Protein AF-A0A821AKT9-F1 (afdb_monomer)

Structure (mmCIF, N/CA/C/O backbone):
data_AF-A0A821AKT9-F1
#
_entry.id   AF-A0A821AKT9-F1
#
loop_
_atom_site.group_PDB
_atom_site.id
_atom_site.type_symbol
_atom_site.label_atom_id
_atom_site.label_alt_id
_atom_site.label_comp_id
_atom_site.label_asym_id
_atom_site.label_entity_id
_atom_site.label_seq_id
_atom_site.pdbx_PDB_ins_code
_atom_site.Cartn_x
_atom_site.Cartn_y
_atom_site.Cartn_z
_atom_site.occupancy
_atom_site.B_iso_or_equiv
_atom_site.auth_seq_id
_atom_site.auth_comp_id
_atom_site.auth_asym_id
_atom_site.auth_atom_id
_atom_site.pdbx_PDB_model_num
ATOM 1 N N . MET A 1 1 ? 16.264 5.091 0.251 1.00 90.56 1 MET A N 1
ATOM 2 C CA . MET A 1 1 ? 17.154 4.820 1.408 1.00 90.56 1 MET A CA 1
ATOM 3 C C . MET A 1 1 ? 16.994 3.354 1.795 1.00 90.56 1 MET A C 1
ATOM 5 O O . MET A 1 1 ? 16.266 3.063 2.732 1.00 90.56 1 MET A O 1
ATOM 9 N N . TYR A 1 2 ? 17.663 2.442 1.084 1.00 94.94 2 TYR A N 1
ATOM 10 C CA . TYR A 1 2 ? 17.436 0.991 1.222 1.00 94.94 2 TYR A CA 1
ATOM 11 C C . TYR A 1 2 ? 17.630 0.447 2.646 1.00 94.94 2 TYR A C 1
ATOM 13 O O . TYR A 1 2 ? 17.000 -0.518 3.038 1.00 94.94 2 TYR A O 1
ATOM 21 N N . ARG A 1 3 ? 18.430 1.124 3.482 1.00 96.75 3 ARG A N 1
ATOM 22 C CA . ARG A 1 3 ? 18.604 0.768 4.902 1.00 96.75 3 ARG A CA 1
ATOM 23 C C . ARG A 1 3 ? 17.294 0.741 5.710 1.00 96.75 3 ARG A C 1
ATOM 25 O O . ARG A 1 3 ? 17.256 0.072 6.733 1.00 96.75 3 ARG A O 1
ATOM 32 N N . PHE A 1 4 ? 16.281 1.512 5.312 1.00 95.50 4 PHE A N 1
ATOM 33 C CA . PHE A 1 4 ? 14.998 1.624 6.023 1.00 95.50 4 PHE A CA 1
ATOM 34 C C . PHE A 1 4 ? 13.855 0.906 5.309 1.00 95.50 4 PHE A C 1
ATOM 36 O O . PHE A 1 4 ? 12.691 1.132 5.638 1.00 95.50 4 PHE A O 1
ATOM 43 N N . GLU A 1 5 ? 14.173 0.103 4.299 1.00 93.94 5 GLU A N 1
ATOM 44 C CA . GLU A 1 5 ? 13.179 -0.743 3.663 1.00 93.9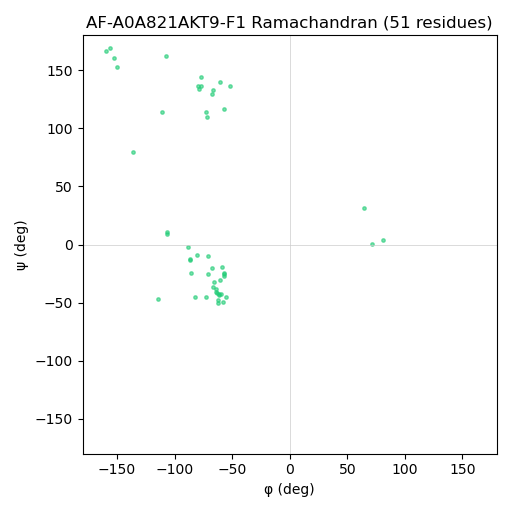4 5 GLU A CA 1
ATOM 45 C C . GLU A 1 5 ? 12.586 -1.709 4.694 1.00 93.94 5 GLU A C 1
ATOM 47 O O . GLU A 1 5 ? 13.279 -2.177 5.599 1.00 93.94 5 GLU A O 1
ATOM 52 N N . SER A 1 6 ? 11.275 -1.927 4.620 1.00 89.94 6 SER A N 1
ATOM 53 C CA . SER A 1 6 ? 10.588 -2.776 5.584 1.00 89.94 6 SER A CA 1
ATOM 54 C C . SER A 1 6 ? 10.843 -4.246 5.270 1.00 89.94 6 SER A C 1
ATOM 56 O O . SER A 1 6 ? 10.689 -4.663 4.129 1.00 89.94 6 SER A O 1
ATOM 58 N N . ASP A 1 7 ? 11.116 -5.048 6.299 1.00 92.94 7 ASP A N 1
ATOM 59 C CA . ASP A 1 7 ? 11.136 -6.512 6.176 1.00 92.94 7 ASP A CA 1
ATOM 60 C C . ASP A 1 7 ? 9.724 -7.110 5.992 1.00 92.94 7 ASP A C 1
ATOM 62 O O . ASP A 1 7 ? 9.569 -8.303 5.727 1.00 92.94 7 ASP A O 1
ATOM 66 N N . ILE A 1 8 ? 8.674 -6.299 6.172 1.00 93.88 8 ILE A N 1
ATOM 67 C CA . ILE A 1 8 ? 7.286 -6.714 5.970 1.00 93.88 8 ILE A CA 1
ATOM 68 C C . ILE A 1 8 ? 6.979 -6.685 4.474 1.00 93.88 8 ILE A C 1
ATOM 70 O O . ILE A 1 8 ? 7.298 -5.727 3.774 1.00 93.88 8 ILE A O 1
ATOM 74 N N . GLU A 1 9 ? 6.290 -7.719 3.995 1.00 95.94 9 GLU A N 1
ATOM 75 C CA . GLU A 1 9 ? 5.785 -7.754 2.627 1.00 95.94 9 GLU A CA 1
ATOM 76 C C . GLU A 1 9 ? 4.874 -6.545 2.352 1.00 95.94 9 GLU A C 1
ATOM 78 O O . GLU A 1 9 ? 3.807 -6.383 2.947 1.00 95.94 9 GLU A O 1
ATOM 83 N N . MET A 1 10 ? 5.283 -5.688 1.419 1.00 96.88 10 MET A N 1
ATOM 84 C CA . MET A 1 10 ? 4.460 -4.564 0.990 1.00 96.88 10 MET A CA 1
ATOM 85 C C . MET A 1 10 ? 3.284 -5.091 0.169 1.00 96.88 10 MET A C 1
ATOM 87 O O . MET A 1 10 ? 3.458 -5.589 -0.938 1.00 96.88 10 MET A O 1
ATOM 91 N N . ARG A 1 11 ? 2.081 -5.014 0.743 1.00 97.94 11 ARG A N 1
ATOM 92 C CA . ARG A 1 11 ? 0.803 -5.291 0.079 1.00 97.94 11 ARG A CA 1
ATOM 93 C C . ARG A 1 11 ? -0.350 -4.652 0.837 1.00 97.94 11 ARG A C 1
ATOM 95 O O . ARG A 1 11 ? -0.210 -4.262 1.994 1.00 97.94 11 ARG A O 1
ATOM 102 N N . ALA A 1 12 ? -1.523 -4.591 0.216 1.00 98.19 12 ALA A N 1
ATOM 103 C CA . ALA A 1 12 ? -2.740 -4.262 0.947 1.00 98.19 12 ALA A CA 1
ATOM 104 C C . ALA A 1 12 ? -3.099 -5.393 1.932 1.00 98.19 12 ALA A C 1
ATOM 106 O O . ALA A 1 12 ? -3.177 -6.571 1.563 1.00 98.19 12 ALA A O 1
ATOM 107 N N . TYR A 1 13 ? -3.341 -5.023 3.184 1.00 98.06 13 TYR A N 1
ATOM 108 C CA . TYR A 1 13 ? -3.872 -5.888 4.233 1.00 98.06 13 TYR A CA 1
ATOM 109 C C . TYR A 1 13 ? -5.334 -5.509 4.523 1.00 98.06 13 TYR A C 1
ATOM 111 O O . TYR A 1 13 ? -5.785 -4.423 4.141 1.00 98.06 13 TYR A O 1
ATOM 119 N N . PRO A 1 14 ? -6.120 -6.377 5.180 1.00 98.19 14 PRO A N 1
ATOM 120 C CA . PRO A 1 14 ? -7.426 -5.995 5.703 1.00 98.19 14 PRO A CA 1
ATOM 121 C C . PRO A 1 14 ? -7.344 -4.729 6.570 1.00 98.19 14 PRO A C 1
ATOM 123 O O . PRO A 1 14 ? -6.460 -4.591 7.411 1.00 98.19 14 PRO A O 1
ATOM 126 N N . ILE A 1 15 ? -8.293 -3.800 6.400 1.00 97.75 15 ILE A N 1
ATOM 127 C CA . ILE A 1 15 ? -8.234 -2.456 7.010 1.00 97.75 15 ILE A CA 1
ATOM 128 C C . ILE A 1 15 ? -8.099 -2.462 8.547 1.00 97.75 15 ILE A C 1
ATOM 130 O O . ILE A 1 15 ? -7.578 -1.509 9.116 1.00 97.75 15 ILE A O 1
ATOM 134 N N . GLY A 1 16 ? -8.551 -3.530 9.215 1.00 97.62 16 GLY A N 1
ATOM 135 C CA . GLY A 1 16 ? -8.459 -3.695 10.669 1.00 97.62 16 GLY A CA 1
ATOM 136 C C . GLY A 1 16 ? -7.099 -4.173 11.190 1.00 97.62 16 GLY A C 1
ATOM 137 O O . GLY A 1 16 ? -6.905 -4.177 12.400 1.00 97.62 16 GLY A O 1
ATOM 138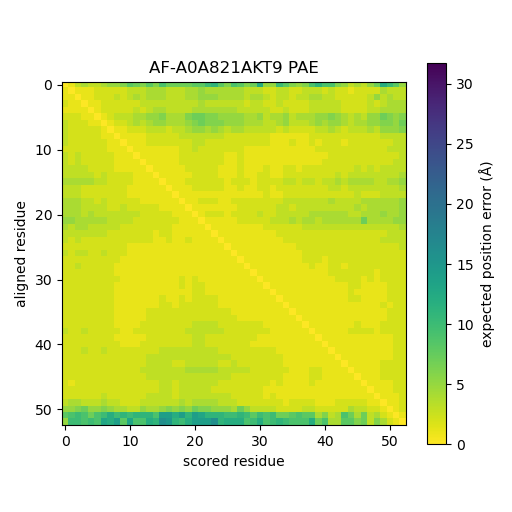 N N . GLU A 1 17 ? -6.170 -4.571 10.316 1.00 97.81 17 GLU A N 1
ATOM 139 C CA . GLU A 1 17 ? -4.822 -5.022 10.706 1.00 97.81 17 GLU A CA 1
ATOM 140 C C . GLU A 1 17 ? -3.828 -3.859 10.845 1.00 97.81 17 GLU A C 1
ATOM 142 O O . GLU A 1 17 ? -2.744 -4.012 11.405 1.00 97.81 17 GLU A O 1
ATOM 147 N N . TYR A 1 18 ? -4.201 -2.669 10.376 1.00 97.38 18 TYR A N 1
ATOM 148 C CA . TYR A 1 18 ? -3.373 -1.476 10.485 1.00 97.38 18 TYR A CA 1
ATOM 149 C C . TYR A 1 18 ? -3.462 -0.868 11.886 1.00 97.38 18 TYR A C 1
ATOM 151 O O . TYR A 1 18 ? -4.546 -0.621 12.409 1.00 97.38 18 TYR A O 1
ATOM 159 N N . SER A 1 19 ? -2.318 -0.513 12.470 1.00 97.19 19 SER A N 1
ATOM 160 C CA . SER A 1 19 ? -2.303 0.322 13.674 1.00 97.19 19 SER A CA 1
ATOM 161 C C . SER A 1 19 ? -2.675 1.761 13.310 1.00 97.19 19 SER A C 1
ATOM 163 O O . SER A 1 19 ? -1.960 2.431 12.562 1.00 97.19 19 SER A O 1
ATOM 165 N N . HIS A 1 20 ? -3.816 2.247 13.802 1.00 97.75 20 HIS A N 1
ATOM 166 C CA . HIS A 1 20 ? -4.365 3.541 13.397 1.00 97.75 20 HIS A CA 1
ATOM 167 C C . HIS A 1 20 ? -5.176 4.225 14.506 1.00 97.75 20 HIS A C 1
ATOM 169 O O . HIS A 1 20 ? -5.822 3.580 15.330 1.00 97.75 20 HIS A O 1
ATOM 175 N N . LYS A 1 21 ? -5.234 5.563 14.477 1.00 97.44 21 LYS A N 1
ATOM 176 C CA . LYS A 1 21 ? -6.079 6.353 15.397 1.00 97.44 21 LYS A CA 1
ATOM 177 C C . LYS A 1 21 ? -7.518 6.530 14.903 1.00 97.44 21 LYS A C 1
ATOM 179 O O . LYS A 1 21 ? -8.419 6.753 15.701 1.00 97.44 21 LYS A O 1
ATOM 184 N N . CYS A 1 22 ? -7.740 6.446 13.592 1.00 97.62 22 CYS A N 1
ATOM 185 C CA . CYS A 1 22 ? -9.063 6.518 12.979 1.00 97.62 22 CYS A CA 1
ATOM 186 C C . CYS A 1 22 ? -9.089 5.743 11.654 1.00 97.62 22 CYS A C 1
ATOM 188 O O . CYS A 1 22 ? -8.048 5.507 11.038 1.00 97.62 22 CYS A O 1
ATOM 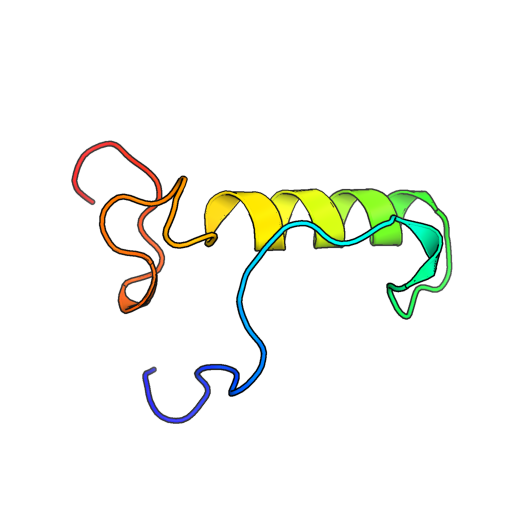190 N N . LYS A 1 23 ? -10.291 5.382 11.188 1.00 97.56 23 LYS A N 1
ATOM 191 C CA . LYS A 1 23 ? -10.479 4.573 9.969 1.00 97.56 23 LYS A CA 1
ATOM 192 C C . LYS A 1 23 ? -9.928 5.238 8.703 1.00 97.56 23 LYS A C 1
ATOM 194 O O . LYS A 1 23 ? -9.476 4.547 7.801 1.00 97.56 23 LYS A O 1
ATOM 199 N N . ALA A 1 24 ? -9.936 6.571 8.644 1.00 98.31 24 ALA A N 1
ATOM 200 C CA . ALA A 1 24 ? -9.386 7.302 7.505 1.00 98.31 24 ALA A CA 1
ATOM 201 C C . ALA A 1 24 ? -7.869 7.081 7.366 1.00 98.31 24 ALA A C 1
ATOM 203 O O . ALA A 1 24 ? -7.387 6.844 6.263 1.00 98.31 24 ALA A O 1
ATOM 204 N N . VAL A 1 25 ? -7.130 7.077 8.484 1.00 98.44 25 VAL A N 1
ATOM 205 C CA . VAL A 1 25 ? -5.685 6.784 8.489 1.00 98.44 25 VAL A CA 1
ATOM 206 C C . VAL A 1 25 ? -5.421 5.354 8.023 1.00 98.44 25 VAL A C 1
ATOM 208 O O . VAL A 1 25 ? -4.532 5.143 7.207 1.00 98.44 25 VAL A O 1
ATOM 211 N N . ALA A 1 26 ? -6.229 4.390 8.474 1.00 98.44 26 ALA A N 1
ATOM 212 C CA . ALA A 1 26 ? -6.158 3.006 8.004 1.00 98.44 26 ALA A CA 1
ATOM 213 C C . ALA A 1 26 ? -6.298 2.906 6.478 1.00 98.44 26 ALA A C 1
ATOM 215 O O . ALA A 1 26 ? -5.516 2.226 5.823 1.00 98.44 26 ALA A O 1
ATOM 216 N N . GLY A 1 27 ? -7.269 3.631 5.912 1.00 98.50 27 GLY A N 1
ATOM 217 C CA . GLY A 1 27 ? -7.485 3.689 4.468 1.00 98.50 27 GLY A CA 1
ATOM 218 C C . GLY A 1 27 ? -6.283 4.262 3.718 1.00 98.50 27 GLY A C 1
ATOM 219 O O . GLY A 1 27 ? -5.873 3.696 2.711 1.00 98.50 27 GLY A O 1
ATOM 220 N N . ILE A 1 28 ? -5.673 5.335 4.227 1.00 98.38 28 ILE A N 1
ATOM 221 C CA . ILE A 1 28 ? -4.461 5.916 3.626 1.00 98.38 28 ILE A CA 1
ATOM 222 C C . ILE A 1 28 ? -3.305 4.907 3.652 1.00 98.38 28 ILE A C 1
ATOM 224 O O . ILE A 1 28 ? -2.671 4.692 2.623 1.00 98.38 28 ILE A O 1
ATOM 228 N N . LEU A 1 29 ? -3.054 4.260 4.796 1.00 98.19 29 LEU A N 1
ATOM 229 C CA . LEU A 1 29 ? -1.994 3.253 4.931 1.00 98.19 29 LEU A CA 1
ATOM 230 C C . LEU A 1 29 ? -2.202 2.075 3.974 1.00 98.19 29 LEU A C 1
ATOM 232 O O . LEU A 1 29 ? -1.255 1.648 3.315 1.00 98.19 29 LEU A O 1
ATOM 236 N N . LEU A 1 30 ? -3.444 1.602 3.848 1.00 98.50 30 LEU A N 1
ATOM 237 C CA . LEU A 1 30 ? -3.816 0.551 2.905 1.00 98.50 30 LEU A CA 1
ATOM 238 C C . LEU A 1 30 ? -3.483 0.946 1.467 1.00 98.50 30 LEU A C 1
ATOM 240 O O . LEU A 1 30 ? -2.831 0.179 0.7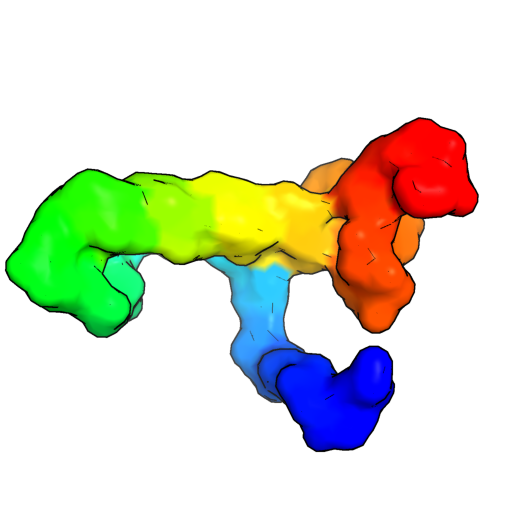60 1.00 98.50 30 LEU A O 1
ATOM 244 N N . MET A 1 31 ? -3.879 2.149 1.046 1.00 98.50 31 MET A N 1
ATOM 245 C CA . MET A 1 31 ? -3.613 2.620 -0.315 1.00 98.50 31 MET A CA 1
ATOM 246 C C . MET A 1 31 ? -2.117 2.829 -0.581 1.00 98.50 31 MET A C 1
ATOM 248 O O . MET A 1 31 ? -1.648 2.511 -1.672 1.00 98.50 31 MET A O 1
ATOM 252 N N . ILE A 1 32 ? -1.353 3.304 0.410 1.00 97.94 32 ILE A N 1
ATOM 253 C CA . ILE A 1 32 ? 0.108 3.441 0.300 1.00 97.94 32 ILE A CA 1
ATOM 254 C C . ILE A 1 32 ? 0.761 2.072 0.102 1.00 97.94 32 ILE A C 1
ATOM 256 O O . ILE A 1 32 ? 1.538 1.899 -0.835 1.00 97.94 32 ILE A O 1
ATOM 260 N N . MET A 1 33 ? 0.432 1.087 0.944 1.00 98.06 33 MET A N 1
ATOM 261 C CA . MET A 1 33 ? 1.019 -0.249 0.818 1.00 98.06 33 MET A CA 1
ATOM 262 C C . MET A 1 33 ? 0.591 -0.954 -0.471 1.00 98.06 33 MET A C 1
ATOM 264 O O . MET A 1 33 ? 1.387 -1.685 -1.049 1.00 98.06 33 MET A O 1
ATOM 268 N N . ASN A 1 34 ? -0.626 -0.700 -0.961 1.00 98.38 34 ASN A N 1
ATOM 269 C CA . ASN A 1 34 ? -1.076 -1.195 -2.260 1.00 98.38 34 ASN A CA 1
ATOM 270 C C . ASN A 1 34 ? -0.218 -0.664 -3.420 1.00 98.38 34 ASN A C 1
ATOM 272 O O . ASN A 1 34 ? 0.134 -1.421 -4.317 1.00 98.38 34 ASN A O 1
ATOM 276 N N . ASN A 1 35 ? 0.131 0.625 -3.406 1.00 98.31 35 ASN A N 1
ATOM 277 C CA . ASN A 1 35 ? 0.944 1.229 -4.465 1.00 98.31 35 ASN A CA 1
ATOM 278 C C . ASN A 1 35 ? 2.385 0.706 -4.511 1.00 98.31 35 ASN A C 1
ATOM 280 O O . ASN A 1 35 ? 3.038 0.861 -5.539 1.00 98.31 35 ASN A O 1
ATOM 284 N N . LEU A 1 36 ? 2.876 0.119 -3.418 1.00 97.75 36 LEU A N 1
ATOM 285 C CA . LEU A 1 36 ? 4.223 -0.449 -3.308 1.00 97.75 36 LEU A CA 1
ATOM 286 C C . LEU A 1 36 ? 4.218 -1.985 -3.317 1.00 97.75 36 LEU A C 1
ATOM 288 O O . LEU A 1 36 ? 5.248 -2.610 -3.078 1.00 97.75 36 LEU A O 1
ATOM 292 N N . ASP A 1 37 ? 3.071 -2.605 -3.599 1.00 98.06 37 ASP A N 1
ATOM 293 C CA . ASP A 1 37 ? 2.972 -4.052 -3.764 1.00 98.06 37 ASP A CA 1
ATOM 294 C C . ASP A 1 37 ? 3.745 -4.499 -5.005 1.00 98.06 37 ASP A C 1
ATOM 296 O O . ASP A 1 37 ? 3.566 -3.930 -6.079 1.00 98.06 37 AS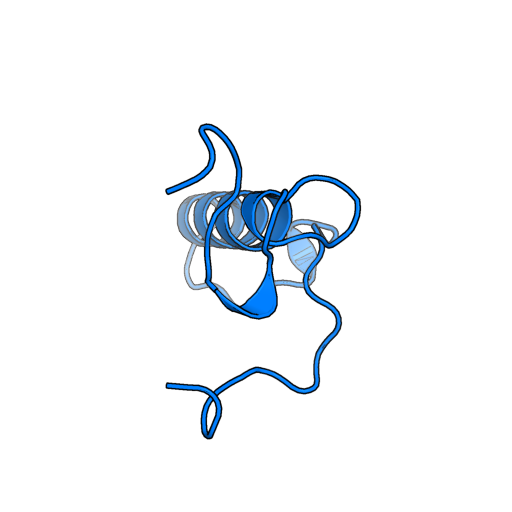P A O 1
ATOM 300 N N . LYS A 1 38 ? 4.567 -5.551 -4.892 1.00 96.81 38 LYS A N 1
ATOM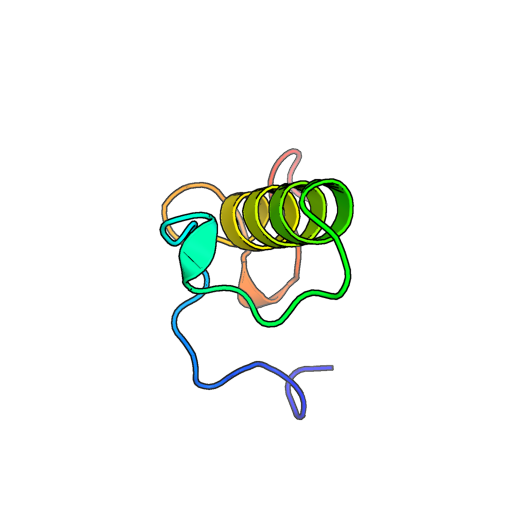 301 C CA . LYS A 1 38 ? 5.368 -6.094 -6.010 1.00 96.81 38 LYS A CA 1
ATOM 302 C C . LYS A 1 38 ? 4.522 -6.555 -7.202 1.00 96.81 38 LYS A C 1
ATOM 304 O O . LYS A 1 38 ? 5.038 -6.710 -8.303 1.00 96.81 38 LYS A O 1
ATOM 309 N N . ARG A 1 39 ? 3.225 -6.795 -6.993 1.00 97.94 39 ARG A N 1
ATOM 310 C CA . ARG A 1 39 ? 2.257 -7.154 -8.044 1.00 97.94 39 ARG A CA 1
ATOM 311 C C . ARG A 1 39 ? 1.647 -5.933 -8.737 1.00 97.94 39 ARG A C 1
ATOM 313 O O . ARG A 1 39 ? 0.984 -6.099 -9.757 1.00 97.94 39 ARG A O 1
ATOM 320 N N . VAL A 1 40 ? 1.820 -4.740 -8.167 1.00 97.94 40 VAL A N 1
ATOM 321 C CA . VAL A 1 40 ? 1.221 -3.477 -8.627 1.00 97.94 40 VAL A CA 1
ATOM 322 C C . VAL A 1 40 ? 2.292 -2.503 -9.118 1.00 97.94 40 VAL A C 1
ATOM 324 O O . VAL A 1 40 ? 2.131 -1.911 -10.182 1.00 97.94 40 VAL A O 1
ATOM 327 N N . ALA A 1 41 ? 3.370 -2.331 -8.355 1.00 98.12 41 ALA A N 1
ATOM 328 C CA . ALA A 1 41 ? 4.449 -1.405 -8.653 1.00 98.12 41 ALA A CA 1
ATOM 329 C C . ALA A 1 41 ? 5.398 -1.934 -9.735 1.00 98.12 41 ALA A C 1
ATOM 331 O O . ALA A 1 41 ? 5.714 -3.121 -9.768 1.00 98.12 41 ALA A O 1
ATOM 332 N N . GLN A 1 42 ? 5.897 -1.033 -10.584 1.00 97.75 42 GLN A N 1
ATOM 333 C CA . GLN A 1 42 ? 6.933 -1.346 -11.574 1.00 97.75 42 GLN A CA 1
ATOM 334 C C . GLN A 1 42 ? 8.308 -1.544 -10.926 1.00 97.75 42 GLN A C 1
ATOM 336 O O . GLN A 1 42 ? 8.997 -2.505 -11.259 1.00 97.75 42 GLN A O 1
ATOM 341 N N . PHE A 1 43 ? 8.680 -0.656 -9.999 1.00 96.94 43 PHE A N 1
ATOM 342 C CA . PHE A 1 43 ? 9.948 -0.690 -9.265 1.00 96.94 43 PHE A CA 1
ATOM 343 C C . PHE A 1 43 ? 9.671 -0.404 -7.771 1.00 96.94 43 PHE A C 1
ATOM 345 O O . PHE A 1 43 ? 9.757 0.742 -7.323 1.00 96.94 43 PHE A O 1
ATOM 352 N N . PRO A 1 44 ? 9.201 -1.413 -7.008 1.00 95.19 44 PRO A N 1
ATOM 353 C CA . PRO A 1 44 ? 8.733 -1.237 -5.628 1.00 95.19 44 PRO A CA 1
ATOM 354 C C . PRO A 1 44 ? 9.837 -0.784 -4.664 1.00 95.19 44 PRO A C 1
ATOM 356 O O . PRO A 1 44 ? 9.579 0.071 -3.815 1.00 95.19 44 PRO A O 1
ATOM 359 N N . ASP A 1 45 ? 11.055 -1.301 -4.826 1.00 94.94 45 ASP A N 1
ATOM 360 C CA . ASP A 1 45 ? 12.199 -1.006 -3.952 1.00 94.94 45 ASP A CA 1
ATOM 361 C C . ASP A 1 45 ? 12.692 0.448 -4.179 1.00 94.94 45 ASP A C 1
ATOM 363 O O . ASP A 1 45 ? 13.215 1.115 -3.279 1.00 94.94 45 ASP A O 1
ATOM 367 N N . GLU A 1 46 ? 12.432 0.989 -5.372 1.00 96.44 46 GLU A N 1
ATOM 368 C CA . GLU A 1 46 ? 12.672 2.370 -5.797 1.00 96.44 46 GLU A CA 1
ATOM 369 C C . GLU A 1 46 ? 11.499 3.319 -5.496 1.00 96.44 46 GLU A C 1
ATOM 371 O O . GLU A 1 46 ? 11.614 4.524 -5.728 1.00 96.44 46 GLU A O 1
ATOM 376 N N . LEU A 1 47 ? 10.395 2.807 -4.940 1.00 96.19 47 LEU A N 1
ATOM 377 C CA . LEU A 1 47 ? 9.160 3.547 -4.657 1.00 96.19 47 LEU A CA 1
ATOM 378 C C . LEU A 1 47 ? 8.430 4.076 -5.910 1.00 96.19 47 LEU A C 1
ATOM 380 O O . LEU A 1 47 ? 7.739 5.095 -5.838 1.00 96.19 47 LEU A O 1
ATOM 384 N N . VAL A 1 48 ? 8.535 3.368 -7.040 1.00 97.50 48 VAL A N 1
ATOM 385 C CA . VAL A 1 48 ? 7.902 3.738 -8.319 1.00 97.50 48 VAL A CA 1
ATOM 386 C C . VAL A 1 48 ? 6.783 2.762 -8.678 1.00 97.50 48 VAL A C 1
ATOM 388 O O . VAL A 1 48 ? 7.016 1.594 -9.003 1.00 97.50 48 VAL A O 1
ATOM 391 N N . THR A 1 49 ? 5.539 3.249 -8.686 1.00 97.56 49 THR A N 1
ATOM 392 C CA . THR A 1 49 ? 4.378 2.411 -9.025 1.00 97.56 49 THR A CA 1
ATOM 393 C C . THR A 1 49 ? 4.178 2.272 -10.534 1.00 97.56 49 THR A C 1
ATOM 395 O O . THR A 1 49 ? 3.937 1.173 -11.022 1.00 97.56 49 THR A O 1
ATOM 398 N N . TYR A 1 50 ? 4.269 3.365 -11.292 1.00 96.94 50 TYR A N 1
ATOM 399 C CA . TYR A 1 50 ? 4.042 3.380 -12.740 1.00 96.94 50 TYR A CA 1
ATOM 400 C C . TYR A 1 50 ? 4.766 4.554 -13.401 1.00 96.94 50 TYR A C 1
ATOM 402 O O . TYR A 1 50 ? 5.209 5.474 -12.728 1.00 96.94 50 TYR A O 1
ATOM 410 N N . GLY A 1 51 ? 4.827 4.555 -14.736 1.00 95.50 51 GLY A N 1
ATOM 411 C CA . GLY A 1 51 ? 5.394 5.669 -15.507 1.00 95.50 51 GLY A CA 1
ATOM 4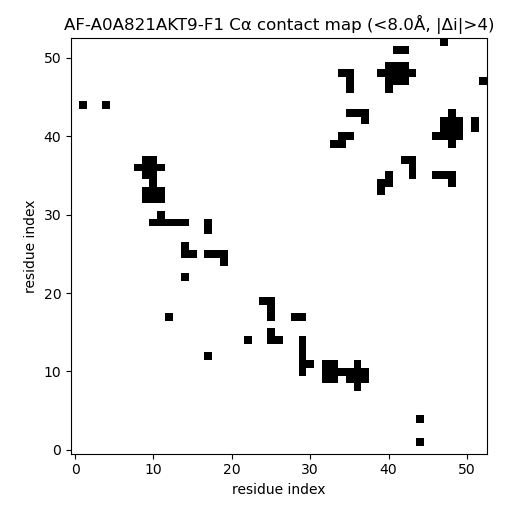12 C C . GLY A 1 51 ? 6.920 5.656 -15.599 1.00 95.50 51 GLY A C 1
ATOM 413 O O . GLY A 1 51 ? 7.492 6.558 -16.207 1.00 95.50 51 GLY A O 1
ATOM 414 N N . GLY A 1 52 ? 7.564 4.621 -15.053 1.00 90.81 52 GLY A N 1
ATOM 415 C CA . GLY A 1 52 ? 9.005 4.408 -15.130 1.00 90.81 52 GLY A CA 1
ATOM 416 C C . GLY A 1 52 ? 9.867 5.354 -14.290 1.00 90.81 52 GLY A C 1
ATOM 417 O O . GLY A 1 52 ? 11.081 5.194 -14.342 1.00 90.81 52 GLY A O 1
ATOM 418 N N . ASN A 1 53 ? 9.273 6.301 -13.547 1.00 81.69 53 ASN A N 1
ATOM 419 C CA . ASN A 1 53 ? 9.949 7.252 -12.653 1.00 81.69 53 ASN A CA 1
ATOM 420 C C . ASN A 1 53 ? 9.092 7.577 -11.429 1.00 81.69 53 ASN A C 1
ATOM 422 O O . ASN A 1 53 ? 7.860 7.719 -11.608 1.00 81.69 53 ASN A O 1
#

Foldseek 3Di:
DLVPDDPDQQAQDPLVVDDDPDSVVSVVSNVQSHQLHPVQAPCNSVVGRDDPD

Radius of gyration: 11.82 Å; Cα contacts (8 Å, |Δi|>4): 61; chains: 1; bounding box: 29×15×31 Å

Solvent-accessible surface area (backbone atoms only — not comparable to full-atom values): 3284 Å² total; per-residue (Å²): 117,77,92,70,60,70,94,62,84,51,42,63,63,65,66,84,77,51,92,60,94,46,72,68,55,22,52,52,52,32,54,54,26,36,47,36,10,75,92,61,13,74,39,38,95,77,73,22,38,57,91,92,99

pLDDT: mean 96.52, std 2.89, range [81.69, 98.5]

Nearest PDB structures (foldseek):
  6uek-assembly1_B  TM=9.523E-01  e=6.099E-04  Trypanosoma cruzi
  6uek-assembly2_D  TM=9.547E-01  e=6.099E-04  Trypanosoma cruzi
  6uek-assembly2_C  TM=9.888E-01  e=1.121E-03  Trypanosoma cruzi
  6uek-assembly1_A  TM=9.561E-01  e=1.121E-03  Trypanosoma cruzi

Mean predicted aligned error: 2.39 Å

Sequence (53 aa):
MYRFESDIEMRAYPIGEYSHKCKAVAGILLMIMNNLDKRVAQFPDELVTYGGN

Secondary structure (DSSP, 8-state):
-GGG--SS--S---GGGS--SSHHHHHHHHHHHHHT-TTT-SBTTTTB-STT-

=== Feature glossary ===
Feature key, reading from the visual/contextual features back to the raw sequence:

Rendered structure images. Structure images are PyMOL renders from six orthogonal camera directions. Cartoon representation draws helices as coils and strands as arrows; sticks shows the backbone as bonds; surface shows the solvent-excluded envelope. Rainbow coloring maps sequence position to hue (blue→red, N→C); chain coloring assigns a distinct color per polypeptide.

Contact-map, Ramachandran, and PAE plots. Three diagnostic plots accompany the record. The Cα contact map visualizes the tertiary structure as a 2D adjacency matrix (8 Å cutoff, sequence-local contacts suppressed). The Ramachandran plot shows the distribution of backbone (φ, ψ) torsions, with points in the α and β basins reflecting secondary structure content. The PAE plot shows AlphaFold's inter-residue confidence as a color matrix.

InterPro / GO / CATH / organism. The annotation block draws on four external resources. InterPro: which protein families and domains the sequence belongs to. GO: standardized terms for what the protein does, what process it participates in, and where in the cell it acts. CATH: which structural fold it has in the CATH hierarchy. Organism: the species of origin.

Nearest PDB structures. Structural nearest neighbors (via Foldseek easy-search vs the PDB). Reported per hit: target PDB id, E-value, and alignment TM-score. A TM-score above ~0.5 is the conventional threshold for 'same fold'.

Predicted aligned error. Predicted aligned error is AlphaFold's pairwise confidence. Unlike pLDDT (per-residue), PAE is per-residue-pair and captures whether two parts of the structure are correctly placed relative to each other. Units are ångströms of expected positional error.

Solvent-accessible surface area. SASA measures how much of the protein is reachable by solvent. It is computed by rolling a water-sized probe over the atomic surface and summing the exposed area (Å²). Per-residue SASA distinguishes core (buried, low SASA) from surface (exposed, high SASA) residues; total SASA is a whole-molecule size measure.

B-factor. Crystallographic B-factors measure how much each atom's electron density is smeared out, in Å². They rise in mobile loops and surface residues and fall in the buried interior. In AlphaFold models this column is repurposed to hold pLDDT instead.

pLDDT. For AlphaFold models, the B-factor field carries pLDDT — the model's own estimate of local accuracy on a 0–100 scale. Regions with pLDDT<50 should be treated as essentially unmodeled; they often correspond to intrinsically disordered segments.

Backbone torsions (φ/ψ). φ (phi) and ψ (psi) are the two rotatable backbone dihedrals per residue: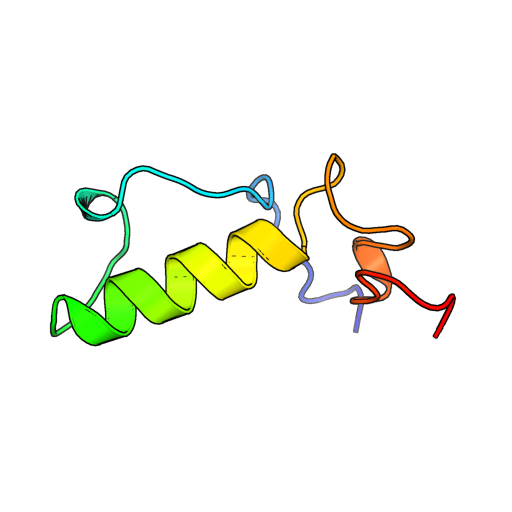 φ is the C(i-1)–N–Cα–C torsion, ψ is the N–Cα–C–N(i+1) torsion, both in degrees on (−180°, 180°]. α-helical residues cluster near (−60°, −45°); β-strand residues near (−120°, +130°). A Ramachandran plot is simply a scatter of (φ, ψ) for every residue.

Radius of gyration, Cα contacts, bounding box. Radius of gyration (Rg) is the root-mean-square distance of Cα atoms from their centroid — a single number for overall size and compactness. A globular domain of N residues has Rg ≈ 2.2·N^0.38 Å; an extended or disordered chain has a much larger Rg. The Cα contact count is the number of residue pairs whose Cα atoms are within 8 Å and are more than four positions apart in sequence — a standard proxy for tertiary packing density. The bounding box is the smallest axis-aligned box enclosing all Cα atoms.

Secondary structure (3-state, P-SEA). Three-state secondary structure (P-SEA) collap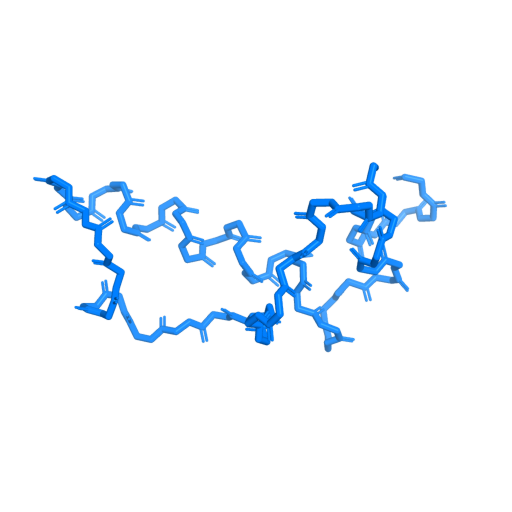ses the eight DSSP classes into helix (a), strand (b), and coil (c). P-SEA assigns these from Cα geometry alone — distances and angles — without requiring backbone oxygens, so it works on any Cα trace.

Secondary structure (8-state, DSSP). Secondary structure is the local, repeating backbone conformation. DSSP classifies it into eight states by reading the hydrogen-bond network: three helix types (H, G, I), two β types (E, B), two non-regular types (T, S), and unstructured coil (-).

Foldseek 3Di. The Foldseek 3Di string encodes local tertiary geometry as a 20-letter alphabet — one character per residue — derived from the relative positions of nearby Cα atoms. Unlike the amino-acid sequence, 3Di is a direct function of the 3D structure, so two proteins with the same fold have similar 3Di strings even at low sequence identity.

mmCIF coordinates. Structure coordinates are given as an mmCIF _atom_site loop: one row per atom with element, residue name, chain id, sequence number, and x/y/z position in Å. Only the four main-chain atoms per residue are included here; side chains are omitted to keep the record compact.

Sequence. This is the polypeptide sequence — one letter per residue, N-terminus first. Length ranges from a few dozen residues for small domains to over a thousand for large multi-domain proteins.